Protein AF-A0A7Z3DZ48-F1 (afdb_monomer)

Structure (mmCIF, N/CA/C/O backbone):
data_AF-A0A7Z3DZ48-F1
#
_entry.id   AF-A0A7Z3DZ48-F1
#
loop_
_atom_site.group_PDB
_atom_site.id
_atom_site.type_symbol
_atom_site.label_atom_id
_atom_site.label_alt_id
_atom_site.label_comp_id
_atom_site.label_asym_id
_atom_site.label_entity_id
_atom_site.label_seq_id
_atom_site.pdbx_PDB_ins_code
_atom_site.Cartn_x
_atom_site.Cartn_y
_atom_site.Cartn_z
_atom_site.occupancy
_atom_site.B_iso_or_equiv
_atom_site.auth_seq_id
_atom_site.auth_comp_id
_atom_site.auth_asym_id
_atom_site.auth_atom_id
_atom_site.pdbx_PDB_model_num
ATOM 1 N N . MET A 1 1 ? 8.292 1.245 -11.872 1.00 76.00 1 MET A N 1
ATOM 2 C CA . MET A 1 1 ? 8.526 0.182 -10.873 1.00 76.00 1 MET A CA 1
ATOM 3 C C . MET A 1 1 ? 9.736 0.573 -10.046 1.00 76.00 1 MET A C 1
ATOM 5 O O . MET A 1 1 ? 10.741 0.971 -10.629 1.00 76.00 1 MET A O 1
ATOM 9 N N . ASN A 1 2 ? 9.644 0.507 -8.720 1.00 75.88 2 ASN A N 1
ATOM 10 C CA . ASN A 1 2 ? 10.811 0.706 -7.864 1.00 75.88 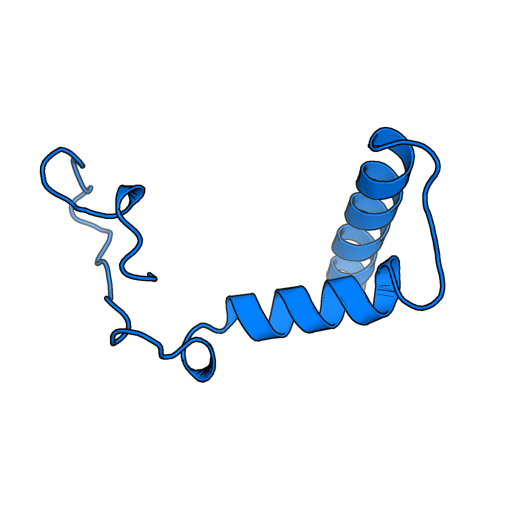2 ASN A CA 1
ATOM 11 C C . ASN A 1 2 ? 11.796 -0.467 -8.020 1.00 75.88 2 ASN A C 1
ATOM 13 O O . ASN A 1 2 ? 11.396 -1.609 -8.251 1.00 75.88 2 ASN A O 1
ATOM 17 N N . CYS A 1 3 ? 13.090 -0.195 -7.878 1.00 69.00 3 CYS A N 1
ATOM 18 C CA . CYS A 1 3 ? 14.162 -1.185 -8.032 1.00 69.00 3 CYS A CA 1
ATOM 19 C C . CYS A 1 3 ? 14.348 -2.057 -6.777 1.00 69.00 3 CYS A C 1
ATOM 21 O O . CYS A 1 3 ? 15.466 -2.299 -6.332 1.00 69.00 3 CYS A O 1
ATOM 23 N N . ALA A 1 4 ? 13.249 -2.500 -6.164 1.00 76.06 4 ALA A N 1
ATOM 24 C CA . ALA A 1 4 ? 13.310 -3.417 -5.036 1.00 76.06 4 ALA A CA 1
ATOM 25 C C . ALA A 1 4 ? 13.806 -4.799 -5.496 1.00 76.06 4 ALA A C 1
ATOM 27 O O . ALA A 1 4 ? 13.561 -5.204 -6.630 1.00 76.06 4 ALA A O 1
ATOM 28 N N . ASN A 1 5 ? 14.475 -5.550 -4.616 1.00 69.25 5 ASN A N 1
ATOM 29 C CA . ASN A 1 5 ? 15.145 -6.800 -4.998 1.00 69.25 5 ASN A CA 1
ATOM 30 C C . ASN A 1 5 ? 14.197 -7.867 -5.593 1.00 69.25 5 ASN A C 1
ATOM 32 O O . ASN A 1 5 ? 14.618 -8.686 -6.400 1.00 69.25 5 ASN A O 1
ATOM 36 N N . TRP A 1 6 ? 12.907 -7.829 -5.250 1.00 69.75 6 TRP A N 1
ATOM 37 C CA . TRP A 1 6 ? 11.871 -8.706 -5.811 1.00 69.75 6 TRP A CA 1
ATOM 38 C C . TRP A 1 6 ? 11.429 -8.316 -7.236 1.00 69.75 6 TRP A C 1
ATOM 40 O O . TRP A 1 6 ? 10.866 -9.142 -7.946 1.00 69.75 6 TRP A O 1
ATOM 50 N N . ASN A 1 7 ? 11.743 -7.095 -7.683 1.00 66.00 7 ASN A N 1
ATOM 51 C CA . ASN A 1 7 ? 11.515 -6.606 -9.048 1.00 66.00 7 ASN A CA 1
ATOM 52 C C . ASN A 1 7 ? 12.719 -6.853 -9.977 1.00 66.00 7 ASN A C 1
ATOM 54 O O . ASN A 1 7 ? 12.699 -6.430 -11.139 1.00 66.00 7 ASN A O 1
ATOM 58 N N . ASN A 1 8 ? 13.775 -7.518 -9.487 1.00 65.75 8 ASN A N 1
ATOM 59 C CA . ASN A 1 8 ? 14.907 -7.910 -10.319 1.00 65.75 8 ASN A CA 1
ATOM 60 C C . ASN A 1 8 ? 14.477 -9.005 -11.301 1.00 65.75 8 ASN A C 1
ATOM 62 O O . ASN A 1 8 ? 14.177 -10.138 -10.931 1.00 65.75 8 ASN A O 1
ATOM 66 N N . LEU A 1 9 ? 14.492 -8.648 -12.583 1.00 63.88 9 LEU A N 1
ATOM 67 C CA . LEU A 1 9 ? 13.925 -9.402 -13.701 1.00 63.88 9 LEU A CA 1
ATOM 68 C C . LEU A 1 9 ? 14.561 -10.756 -14.010 1.00 63.88 9 LEU A C 1
ATOM 70 O O . LEU A 1 9 ? 14.094 -11.418 -14.933 1.00 63.88 9 LEU A O 1
ATOM 74 N N . LYS A 1 10 ? 15.598 -11.183 -13.278 1.00 65.00 10 LYS A N 1
ATOM 75 C CA . LYS A 1 10 ? 16.396 -12.365 -13.643 1.00 65.00 10 LYS A CA 1
ATOM 76 C C . LYS A 1 10 ? 15.536 -13.615 -13.899 1.00 65.00 10 LYS A C 1
ATOM 78 O O . LYS A 1 10 ? 15.906 -14.405 -14.756 1.00 65.00 10 LYS A O 1
ATOM 83 N N . ASN A 1 11 ? 14.365 -13.732 -13.255 1.00 69.06 11 ASN A N 1
ATOM 84 C CA . ASN A 1 11 ? 13.449 -14.871 -13.409 1.00 69.06 11 ASN A CA 1
ATOM 85 C C . ASN A 1 11 ? 12.010 -14.508 -13.854 1.00 69.06 11 ASN A C 1
ATOM 87 O O . ASN A 1 11 ? 11.131 -15.371 -13.814 1.00 69.06 11 ASN A O 1
ATOM 91 N N . LEU A 1 12 ? 11.721 -13.265 -14.260 1.00 74.50 12 LEU A N 1
ATOM 92 C CA . LEU A 1 12 ? 10.346 -12.825 -14.560 1.00 74.50 12 LEU A CA 1
ATOM 93 C C . LEU A 1 12 ? 10.056 -12.894 -16.070 1.00 74.50 12 LEU A C 1
ATOM 95 O O . LEU A 1 12 ? 10.601 -12.122 -16.858 1.00 74.50 12 LEU A O 1
ATOM 99 N N . LYS A 1 13 ? 9.174 -13.813 -16.486 1.00 80.62 13 LYS A N 1
ATOM 100 C CA . LYS A 1 13 ? 8.708 -13.921 -17.880 1.00 80.62 13 LYS A CA 1
ATOM 101 C C . LYS A 1 13 ? 7.654 -12.848 -18.164 1.00 80.62 13 LYS A C 1
ATOM 103 O O . LYS A 1 13 ? 6.488 -13.016 -17.819 1.00 80.62 13 LYS A O 1
ATOM 108 N N . LEU A 1 14 ? 8.067 -11.750 -18.791 1.00 82.56 14 LEU A N 1
ATOM 109 C CA . LEU A 1 14 ? 7.157 -10.689 -19.227 1.00 82.56 14 LEU A CA 1
ATOM 110 C C . LEU A 1 14 ? 6.425 -11.074 -20.523 1.00 82.56 14 LEU A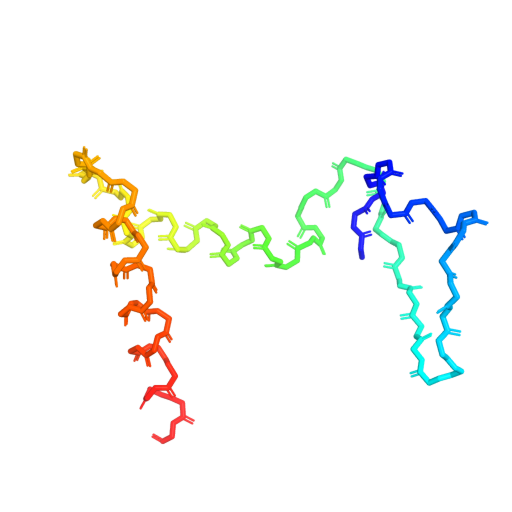 C 1
ATOM 112 O O . LEU A 1 14 ? 7.067 -11.538 -21.470 1.00 82.56 14 LEU A O 1
ATOM 116 N N . PRO A 1 15 ? 5.103 -10.855 -20.612 1.00 88.44 15 PRO A N 1
ATOM 117 C CA . PRO A 1 15 ? 4.381 -10.968 -21.872 1.00 88.44 15 PRO A CA 1
ATOM 118 C C . PRO A 1 15 ? 4.768 -9.824 -22.825 1.00 88.44 15 PRO A C 1
ATOM 120 O O . PRO A 1 15 ? 5.142 -8.732 -22.398 1.00 88.44 15 PRO A O 1
ATOM 123 N N . LYS A 1 16 ? 4.649 -10.060 -24.139 1.00 89.38 16 LYS A N 1
ATOM 124 C CA . LYS A 1 16 ? 5.119 -9.133 -25.192 1.00 89.38 16 LYS A CA 1
ATOM 125 C C . LYS A 1 16 ? 4.439 -7.754 -25.185 1.00 89.38 16 LYS A C 1
ATOM 127 O O . LYS A 1 16 ? 4.951 -6.827 -25.799 1.00 89.38 16 LYS A O 1
ATOM 132 N N . ASN A 1 17 ? 3.290 -7.625 -24.528 1.00 94.25 17 ASN A N 1
ATOM 133 C CA . ASN A 1 17 ? 2.479 -6.408 -24.477 1.00 94.25 17 ASN A CA 1
ATOM 134 C C . ASN A 1 17 ? 2.740 -5.532 -23.239 1.00 94.25 17 ASN A C 1
ATOM 136 O O . ASN A 1 17 ? 2.085 -4.505 -23.086 1.00 94.25 17 ASN A O 1
ATOM 140 N N 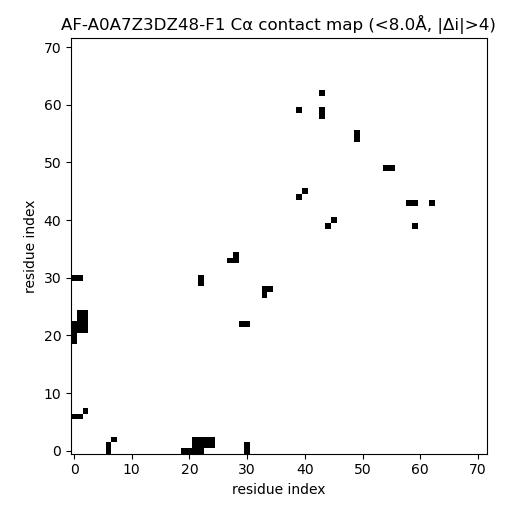. ILE A 1 18 ? 3.667 -5.910 -22.353 1.00 89.94 18 ILE A N 1
ATOM 141 C CA . ILE A 1 18 ? 3.974 -5.150 -21.136 1.00 89.94 18 ILE A CA 1
ATOM 142 C C . ILE A 1 18 ? 5.416 -4.659 -21.189 1.00 89.94 18 ILE A C 1
ATOM 144 O O . ILE A 1 18 ? 6.353 -5.440 -21.345 1.00 89.94 18 ILE A O 1
ATOM 148 N N . LYS A 1 19 ? 5.598 -3.351 -20.989 1.00 87.81 19 LYS A N 1
ATOM 149 C CA . LYS A 1 19 ? 6.912 -2.726 -20.832 1.00 87.81 19 LYS A CA 1
ATOM 150 C C . LYS A 1 19 ? 7.097 -2.268 -19.389 1.00 87.81 19 LYS A C 1
ATOM 152 O O . LYS A 1 19 ? 6.271 -1.527 -18.863 1.00 87.81 19 LYS A O 1
ATOM 157 N N . ILE A 1 20 ? 8.198 -2.678 -18.761 1.00 85.50 20 ILE A N 1
ATOM 158 C CA . ILE A 1 20 ? 8.578 -2.178 -17.436 1.00 85.50 20 ILE A CA 1
ATOM 159 C C . ILE A 1 20 ? 9.362 -0.878 -17.594 1.00 85.50 20 ILE A C 1
ATOM 161 O O . ILE A 1 20 ? 10.329 -0.810 -18.350 1.00 85.50 20 ILE A O 1
ATOM 165 N N . ILE A 1 21 ? 8.954 0.139 -16.837 1.00 87.25 21 ILE A N 1
ATOM 166 C CA . ILE A 1 21 ? 9.690 1.393 -16.678 1.00 87.25 21 ILE A CA 1
ATOM 167 C C . ILE A 1 21 ? 10.303 1.393 -15.279 1.00 87.25 21 ILE A C 1
ATOM 169 O O . ILE A 1 21 ? 9.582 1.308 -14.276 1.00 87.25 21 ILE A O 1
ATOM 173 N N . TYR A 1 22 ? 11.628 1.461 -15.214 1.00 84.75 22 TYR A N 1
ATOM 174 C CA . TYR A 1 22 ? 12.366 1.561 -13.961 1.00 84.75 22 TYR A CA 1
ATOM 175 C C . TYR A 1 22 ? 12.437 3.006 -13.498 1.00 84.75 22 TYR A C 1
ATOM 177 O O . TYR A 1 22 ? 12.675 3.909 -14.296 1.00 84.75 22 TYR A O 1
ATOM 185 N N . LEU A 1 23 ? 12.209 3.207 -12.205 1.00 86.00 23 LEU A N 1
ATOM 186 C CA . LEU A 1 23 ? 12.430 4.496 -11.567 1.00 86.00 23 LEU A CA 1
ATOM 187 C C . LEU A 1 23 ? 13.889 4.586 -11.097 1.00 86.00 23 LEU A C 1
ATOM 189 O O . LEU A 1 23 ? 14.463 3.553 -10.736 1.00 86.00 23 LEU A O 1
ATOM 193 N N . PRO A 1 24 ? 14.494 5.785 -11.08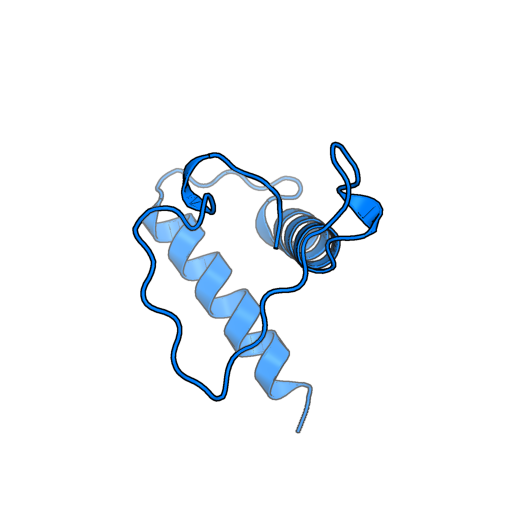6 1.00 85.75 24 PRO A N 1
ATOM 194 C CA . PRO A 1 24 ? 15.819 5.969 -10.515 1.00 85.75 24 PRO A CA 1
ATOM 195 C C . PRO A 1 24 ? 15.843 5.585 -9.028 1.00 85.75 24 PRO A C 1
ATOM 197 O O . PRO A 1 24 ? 14.826 5.597 -8.326 1.00 85.75 24 PRO A O 1
ATOM 200 N N . LEU A 1 25 ? 17.028 5.182 -8.565 1.00 80.25 25 LEU A N 1
ATOM 201 C CA . LEU A 1 25 ? 17.263 4.820 -7.170 1.00 80.25 25 LEU A CA 1
ATOM 202 C C . LEU A 1 25 ? 16.937 6.001 -6.251 1.00 80.25 25 LEU A C 1
ATOM 204 O O . LEU A 1 25 ? 17.266 7.138 -6.562 1.00 80.25 25 LEU A O 1
ATOM 2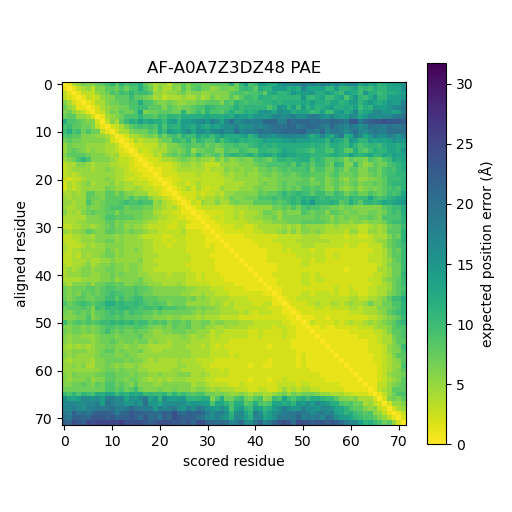08 N N . HIS A 1 26 ? 16.327 5.699 -5.104 1.00 78.44 26 HIS A N 1
ATOM 209 C CA . HIS A 1 26 ? 15.994 6.677 -4.063 1.00 78.44 26 HIS A CA 1
ATOM 210 C C . HIS A 1 26 ? 15.080 7.841 -4.499 1.00 78.44 26 HIS A C 1
ATOM 212 O O . HIS A 1 26 ? 15.072 8.860 -3.821 1.00 78.44 26 HIS A O 1
ATOM 218 N N . SER A 1 27 ? 14.262 7.664 -5.548 1.00 88.31 27 SER A N 1
ATOM 219 C CA . SER A 1 27 ? 13.279 8.664 -6.010 1.00 88.31 27 SER A CA 1
ATOM 220 C C . SER A 1 27 ? 11.819 8.269 -5.727 1.00 88.31 27 SER A C 1
ATOM 222 O O . SER A 1 27 ? 11.080 7.911 -6.656 1.00 88.31 27 SER A O 1
ATOM 224 N N . PRO A 1 28 ? 11.361 8.283 -4.458 1.00 84.06 28 PRO A N 1
ATOM 225 C CA . PRO A 1 28 ? 9.961 8.012 -4.119 1.00 84.06 28 PRO A CA 1
ATOM 226 C C . PRO A 1 28 ? 8.990 9.031 -4.737 1.00 84.06 28 PRO A C 1
ATOM 228 O O . PRO A 1 28 ? 7.859 8.679 -5.059 1.00 84.06 28 PRO A O 1
ATOM 231 N N . GLU A 1 29 ? 9.425 10.268 -4.969 1.00 86.38 29 GLU A N 1
ATOM 232 C CA . GLU A 1 29 ? 8.635 11.345 -5.574 1.00 86.38 29 GLU A CA 1
ATOM 233 C C . GLU A 1 29 ? 8.194 11.052 -7.013 1.00 86.38 29 GLU A C 1
ATOM 235 O O . GLU A 1 29 ? 7.142 11.521 -7.446 1.00 86.38 29 GLU A O 1
ATOM 240 N N . LEU A 1 30 ? 8.956 10.231 -7.742 1.00 88.00 30 LEU A N 1
ATOM 241 C CA . LEU A 1 30 ? 8.615 9.806 -9.103 1.00 88.00 30 LEU A CA 1
ATOM 242 C C . LEU A 1 30 ? 7.658 8.607 -9.123 1.00 88.00 30 LEU A C 1
ATOM 244 O O . LEU A 1 30 ? 7.139 8.235 -10.177 1.00 88.00 30 LEU A O 1
ATOM 248 N N . ASN A 1 31 ? 7.413 7.984 -7.969 1.00 89.62 31 ASN A N 1
ATOM 249 C CA . ASN A 1 31 ? 6.513 6.853 -7.837 1.00 89.62 31 ASN A CA 1
ATOM 250 C C . ASN A 1 31 ? 5.123 7.336 -7.399 1.00 89.62 31 ASN A C 1
ATOM 252 O O . ASN A 1 31 ? 4.864 7.537 -6.215 1.00 89.62 31 ASN A O 1
ATOM 256 N N . SER A 1 32 ? 4.196 7.487 -8.349 1.00 87.88 32 SER A N 1
ATOM 257 C CA . SER A 1 32 ? 2.849 8.022 -8.085 1.00 87.88 32 SER A CA 1
ATOM 258 C C . SER A 1 32 ? 2.072 7.264 -6.996 1.00 87.88 32 SER A C 1
ATOM 260 O O . SER A 1 32 ? 1.244 7.864 -6.306 1.00 87.88 32 SER A O 1
ATOM 262 N N . ILE A 1 33 ? 2.372 5.976 -6.780 1.00 90.56 33 ILE A N 1
ATOM 263 C CA . ILE A 1 33 ? 1.766 5.181 -5.705 1.00 90.56 33 ILE A CA 1
ATOM 264 C C . ILE A 1 33 ? 2.115 5.708 -4.304 1.00 90.56 33 ILE A C 1
ATOM 266 O O . ILE A 1 33 ? 1.293 5.589 -3.404 1.00 90.56 33 ILE A O 1
ATOM 270 N N . GLU A 1 34 ? 3.278 6.337 -4.104 1.00 91.62 34 GLU A N 1
ATOM 271 C CA . GLU A 1 34 ? 3.675 6.896 -2.801 1.00 91.62 34 GLU A CA 1
ATOM 272 C C . GLU A 1 34 ? 2.734 8.029 -2.385 1.00 91.62 34 GLU A C 1
ATOM 274 O O . GLU A 1 34 ? 2.307 8.113 -1.230 1.00 91.62 34 GLU A O 1
ATOM 279 N N . ARG A 1 35 ? 2.319 8.859 -3.351 1.00 91.25 35 ARG A N 1
ATOM 280 C CA . ARG A 1 35 ? 1.339 9.925 -3.119 1.00 91.25 35 ARG A CA 1
ATOM 281 C C . ARG A 1 35 ? -0.039 9.357 -2.785 1.00 91.25 35 ARG A C 1
ATOM 283 O O . ARG A 1 35 ? -0.695 9.859 -1.873 1.00 91.25 35 ARG A O 1
ATOM 290 N N . LEU A 1 36 ? -0.459 8.294 -3.474 1.00 91.56 36 LEU A N 1
ATOM 291 C CA . LEU A 1 36 ? -1.705 7.595 -3.153 1.00 91.56 36 LEU A CA 1
ATOM 292 C C . LEU A 1 36 ? -1.650 6.977 -1.748 1.00 91.56 36 LEU A C 1
ATOM 294 O O . LEU A 1 36 ? -2.595 7.123 -0.976 1.00 91.56 36 LEU A O 1
ATOM 298 N N . TRP A 1 37 ? -0.538 6.340 -1.379 1.00 91.50 37 TRP A N 1
ATOM 299 C CA . TRP A 1 37 ? -0.359 5.775 -0.043 1.00 91.50 37 TRP A CA 1
ATOM 300 C C . TRP A 1 37 ? -0.400 6.834 1.049 1.00 91.50 37 TRP A C 1
ATOM 302 O O . TRP A 1 37 ? -0.995 6.597 2.100 1.00 91.50 37 TRP A O 1
ATOM 312 N N . LEU A 1 38 ? 0.210 7.998 0.820 1.00 92.88 38 LEU A N 1
ATOM 313 C CA . LEU A 1 38 ? 0.121 9.124 1.744 1.00 92.88 38 LEU A CA 1
ATOM 314 C C . LEU A 1 38 ? -1.335 9.566 1.935 1.00 92.88 38 LEU A C 1
ATOM 316 O O . LEU A 1 38 ? -1.783 9.685 3.074 1.00 92.88 38 LEU A O 1
ATOM 320 N N . TYR A 1 39 ? -2.082 9.721 0.840 1.00 92.88 39 TYR A N 1
ATOM 321 C CA . TYR A 1 39 ? -3.499 10.088 0.875 1.00 92.88 39 TYR A CA 1
ATOM 322 C C . TYR A 1 39 ? -4.345 9.063 1.644 1.00 92.88 39 TYR A C 1
ATOM 324 O O . TYR A 1 39 ? -5.113 9.430 2.533 1.00 92.88 39 TYR A O 1
ATOM 332 N N . ILE A 1 40 ? -4.159 7.767 1.380 1.00 93.50 40 ILE A N 1
ATOM 333 C CA . ILE A 1 40 ? -4.847 6.689 2.106 1.00 93.50 40 ILE A CA 1
ATOM 334 C C . ILE A 1 40 ? -4.527 6.761 3.606 1.00 93.50 40 ILE A C 1
ATOM 336 O O . ILE A 1 40 ? -5.436 6.738 4.436 1.00 93.50 40 ILE A O 1
ATOM 340 N N . LYS A 1 41 ? -3.246 6.891 3.975 1.00 93.12 41 LYS A N 1
ATOM 341 C CA . LYS A 1 41 ? -2.822 6.965 5.384 1.00 93.12 41 LYS A CA 1
ATOM 342 C C . LYS A 1 41 ? -3.423 8.176 6.097 1.00 93.12 41 LYS A C 1
ATOM 344 O O . LYS A 1 41 ? -3.918 8.029 7.210 1.00 93.12 41 LYS A O 1
ATOM 349 N N . GLN A 1 42 ? -3.449 9.340 5.453 1.00 94.50 42 GLN A N 1
ATOM 350 C CA . GLN A 1 42 ? -4.052 10.550 6.018 1.00 94.50 42 GLN A CA 1
ATOM 351 C C . GLN A 1 42 ? -5.565 10.420 6.241 1.00 94.50 42 GLN A C 1
ATOM 353 O O . GLN A 1 42 ? -6.083 10.973 7.200 1.00 94.50 42 GLN A O 1
ATOM 358 N N . ASN A 1 43 ? -6.289 9.668 5.411 1.00 93.19 43 ASN A N 1
ATOM 359 C CA . ASN A 1 43 ? -7.741 9.533 5.570 1.00 93.19 43 ASN A CA 1
ATOM 360 C C . ASN A 1 43 ? -8.149 8.405 6.530 1.00 93.19 43 ASN A C 1
ATOM 362 O O . ASN A 1 43 ? -9.168 8.501 7.220 1.00 93.19 43 ASN A O 1
ATOM 366 N N . ILE A 1 44 ? -7.366 7.326 6.579 1.00 94.62 44 ILE A N 1
ATOM 367 C CA . ILE A 1 44 ? -7.723 6.114 7.328 1.00 94.62 44 ILE A CA 1
ATOM 368 C C . ILE A 1 44 ? -7.030 6.057 8.690 1.00 94.62 44 ILE A C 1
ATOM 370 O O . ILE A 1 44 ? -7.650 5.647 9.666 1.00 94.62 44 ILE A O 1
ATOM 374 N N . LEU A 1 45 ? -5.761 6.467 8.770 1.00 93.94 45 LEU A N 1
ATOM 375 C CA . LEU A 1 45 ? -4.923 6.297 9.964 1.00 93.94 45 LEU A CA 1
ATOM 376 C C . LEU A 1 45 ? -4.721 7.588 10.765 1.00 93.94 45 LEU A C 1
ATOM 378 O O . LEU A 1 45 ? -4.202 7.536 11.877 1.00 93.94 45 LEU A O 1
ATOM 382 N N . HIS A 1 46 ? -5.107 8.752 10.236 1.00 93.31 46 HIS A N 1
ATOM 383 C CA . HIS A 1 46 ? -4.917 10.013 10.950 1.00 93.31 46 HIS A CA 1
ATOM 384 C C . HIS A 1 46 ? -5.740 10.042 12.244 1.00 93.31 46 HIS A C 1
ATOM 386 O O . HIS A 1 46 ? -6.970 9.975 12.209 1.00 93.31 46 HIS A O 1
ATOM 392 N N . ASN A 1 47 ? -5.045 10.132 13.382 1.00 93.19 47 ASN A N 1
ATOM 393 C CA . ASN A 1 47 ? -5.607 10.083 14.737 1.00 93.19 47 ASN A CA 1
ATOM 394 C C . ASN A 1 47 ? -6.527 8.875 14.999 1.00 93.19 47 ASN A C 1
ATOM 396 O O . ASN A 1 47 ? -7.441 8.953 15.820 1.00 93.19 47 ASN A O 1
ATOM 400 N N . LYS A 1 48 ? -6.305 7.754 14.303 1.00 93.50 48 LYS A N 1
ATOM 401 C CA . LYS A 1 48 ? -7.086 6.521 14.457 1.00 93.50 48 LYS A CA 1
ATOM 402 C C . LYS A 1 48 ? -6.160 5.331 14.648 1.00 93.50 48 LYS A C 1
ATOM 404 O O . LYS A 1 48 ? -5.221 5.133 13.884 1.00 93.50 48 LYS A O 1
ATOM 409 N N . ILE A 1 49 ? -6.472 4.511 15.646 1.00 93.69 49 ILE A N 1
ATOM 410 C CA . ILE A 1 49 ? -5.796 3.241 15.911 1.00 93.69 49 ILE A CA 1
ATOM 411 C C . ILE A 1 49 ? -6.834 2.128 15.779 1.00 93.69 49 ILE A C 1
ATOM 413 O O . ILE A 1 49 ? -7.968 2.263 16.234 1.00 93.69 49 ILE A O 1
ATOM 417 N N . TYR A 1 50 ? -6.445 1.035 15.130 1.00 95.69 50 TYR A N 1
ATOM 418 C CA . TYR A 1 50 ? -7.287 -0.139 14.941 1.00 95.69 50 TYR A CA 1
ATOM 419 C C . TYR A 1 50 ? -6.769 -1.280 15.810 1.00 95.69 50 TYR A C 1
ATOM 421 O O . TYR A 1 50 ? -5.614 -1.676 15.682 1.00 95.69 50 TYR A O 1
ATOM 429 N N . ASN A 1 51 ? -7.640 -1.860 16.635 1.00 96.38 51 ASN A N 1
ATOM 430 C CA . ASN A 1 51 ? -7.263 -2.952 17.542 1.00 96.38 51 ASN A CA 1
ATOM 431 C C . ASN A 1 51 ? -7.048 -4.296 16.820 1.00 96.38 51 ASN A C 1
ATOM 433 O O . ASN A 1 51 ? -6.571 -5.251 17.423 1.00 96.38 51 ASN A O 1
ATOM 437 N N . ALA A 1 52 ? -7.416 -4.388 15.538 1.00 97.25 52 ALA A N 1
ATOM 438 C CA . ALA A 1 52 ? -7.255 -5.588 14.729 1.00 97.25 52 ALA A CA 1
ATOM 439 C C . ALA A 1 52 ? -7.035 -5.251 13.250 1.00 97.25 52 ALA A C 1
ATOM 441 O O . ALA A 1 52 ? -7.635 -4.320 12.705 1.00 97.25 52 ALA A O 1
ATOM 442 N N . ILE A 1 53 ? -6.252 -6.090 12.567 1.00 96.88 53 ILE A N 1
ATOM 443 C CA . ILE A 1 53 ? -5.982 -5.977 11.123 1.00 96.88 53 ILE A CA 1
ATOM 444 C C . ILE A 1 53 ? -7.281 -6.051 10.303 1.00 96.88 53 ILE A C 1
ATOM 446 O O . ILE A 1 53 ? -7.420 -5.350 9.303 1.00 96.88 53 ILE A O 1
ATOM 450 N N . ALA A 1 54 ? -8.260 -6.852 10.739 1.00 97.56 54 ALA A N 1
ATOM 451 C CA . ALA A 1 54 ? -9.559 -6.961 10.074 1.00 97.56 54 ALA A CA 1
ATOM 452 C C . ALA A 1 54 ? -10.300 -5.613 10.003 1.00 97.56 54 ALA A C 1
ATOM 454 O O . ALA A 1 54 ? -10.877 -5.276 8.967 1.00 97.56 54 ALA A O 1
ATOM 455 N N . LEU A 1 55 ? -10.221 -4.810 11.070 1.00 97.06 55 LEU A N 1
ATOM 456 C CA . LEU A 1 55 ? -10.845 -3.488 11.116 1.00 97.06 55 LEU A CA 1
ATOM 457 C C . LEU A 1 55 ? -10.148 -2.524 10.155 1.00 97.06 55 LEU A C 1
ATOM 459 O O . LEU A 1 55 ? -10.824 -1.872 9.360 1.00 97.06 55 LEU A O 1
ATOM 463 N N . LEU A 1 56 ? -8.811 -2.510 10.144 1.00 96.50 56 LEU A N 1
ATOM 464 C CA . LEU A 1 56 ? -8.038 -1.724 9.181 1.00 96.50 56 LEU A CA 1
ATOM 465 C C . LEU A 1 56 ? -8.379 -2.108 7.731 1.00 96.50 56 LEU A C 1
ATOM 467 O O . LEU A 1 56 ? -8.619 -1.237 6.896 1.00 96.50 56 LEU A O 1
ATOM 471 N N . LYS A 1 57 ? -8.460 -3.412 7.436 1.00 96.38 57 LYS A N 1
ATOM 472 C CA . LYS A 1 57 ? -8.818 -3.924 6.105 1.00 96.38 57 LYS A CA 1
ATOM 473 C C . LYS A 1 57 ? -10.216 -3.471 5.682 1.00 96.38 57 LYS A C 1
ATOM 475 O O . LYS A 1 57 ? -10.393 -3.045 4.544 1.00 96.38 57 LYS A O 1
ATOM 480 N N . SER A 1 58 ? -11.195 -3.531 6.588 1.00 95.88 58 SER A N 1
ATOM 481 C CA . SER A 1 58 ? -12.563 -3.075 6.307 1.00 95.88 58 SER A CA 1
ATOM 482 C C . SER A 1 58 ? -12.630 -1.570 6.023 1.00 95.88 58 SE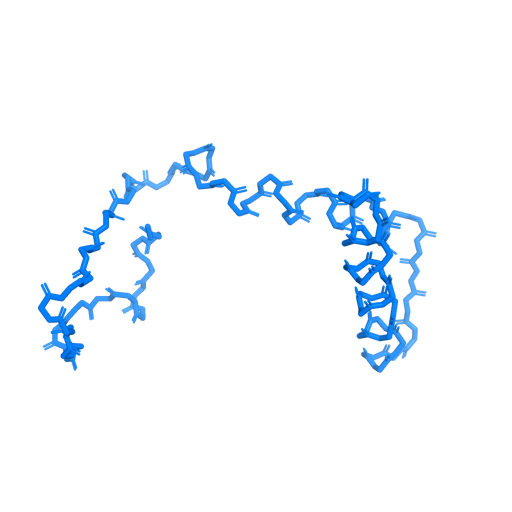R A C 1
ATOM 484 O O . SER A 1 58 ? -13.278 -1.154 5.062 1.00 95.88 58 SER A O 1
ATOM 486 N N . ALA A 1 59 ? -11.900 -0.758 6.794 1.00 95.00 59 ALA A N 1
ATOM 487 C CA . ALA A 1 59 ? -11.820 0.684 6.593 1.00 95.00 59 ALA A CA 1
ATOM 488 C C . ALA A 1 59 ? -11.168 1.032 5.247 1.00 95.00 59 ALA A C 1
ATOM 490 O O . ALA A 1 59 ? -11.685 1.877 4.519 1.00 95.00 59 ALA A O 1
ATOM 491 N N . LEU A 1 60 ? -10.089 0.331 4.884 1.00 95.19 60 LEU A N 1
ATOM 492 C CA . LEU A 1 60 ? -9.432 0.462 3.583 1.00 95.19 60 LEU A CA 1
ATOM 493 C C . LEU A 1 60 ? -10.358 0.099 2.425 1.00 95.19 60 LEU A C 1
ATOM 495 O O . LEU A 1 60 ? -10.465 0.864 1.469 1.00 95.19 60 LEU A O 1
ATOM 499 N N . TYR A 1 61 ? -11.056 -1.032 2.522 1.00 94.94 61 TYR A N 1
ATOM 500 C CA . TYR A 1 61 ? -11.998 -1.462 1.492 1.00 94.94 61 TYR A CA 1
ATOM 501 C C . TYR A 1 61 ? -13.112 -0.433 1.288 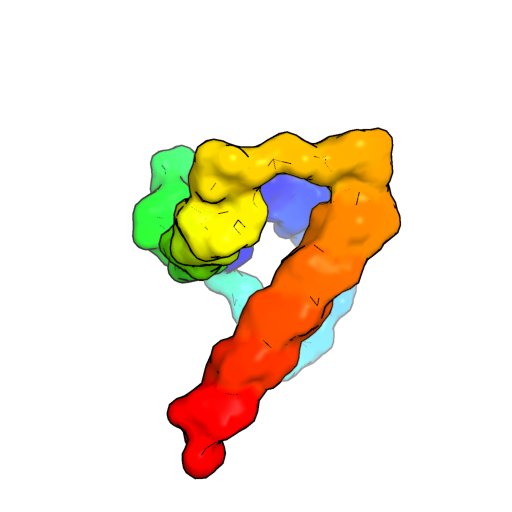1.00 94.94 61 TYR A C 1
ATOM 503 O O . TYR A 1 61 ? -13.393 -0.036 0.156 1.00 94.94 61 TYR A O 1
ATOM 511 N N . LYS A 1 62 ? -13.702 0.056 2.385 1.00 94.12 62 LYS A N 1
ATOM 512 C CA . LYS A 1 62 ? -14.742 1.087 2.343 1.00 94.12 62 LYS A CA 1
ATOM 513 C C . LYS A 1 62 ? -14.224 2.388 1.731 1.00 94.12 62 LYS A C 1
ATOM 515 O O . LYS A 1 62 ? -14.906 2.978 0.903 1.00 94.12 62 LYS A O 1
ATOM 520 N N . PHE A 1 63 ? -13.018 2.813 2.105 1.00 93.31 63 PHE A N 1
ATOM 521 C CA . PHE A 1 63 ? -12.405 4.029 1.576 1.00 93.31 63 PHE A CA 1
ATOM 522 C C . PHE A 1 63 ? -12.214 3.948 0.057 1.00 93.31 63 PHE A C 1
ATOM 524 O O . PHE A 1 63 ? -12.749 4.782 -0.669 1.00 93.31 63 PHE A O 1
ATOM 531 N N . ILE A 1 64 ? -11.548 2.898 -0.433 1.00 92.19 64 ILE A N 1
ATOM 532 C CA . ILE A 1 64 ? -11.260 2.729 -1.867 1.00 92.19 64 ILE A CA 1
ATOM 533 C C . ILE A 1 64 ? -12.553 2.628 -2.688 1.00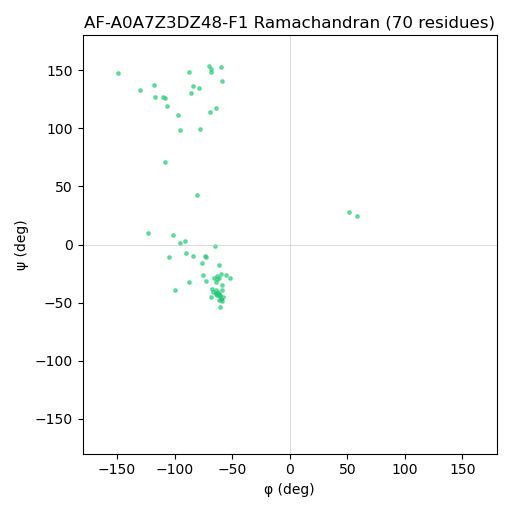 92.19 64 ILE A C 1
ATOM 535 O O . ILE A 1 64 ? -12.676 3.270 -3.730 1.00 92.19 64 ILE A O 1
ATOM 539 N N . THR A 1 65 ? -13.536 1.858 -2.214 1.00 92.44 65 THR A N 1
ATOM 540 C CA . THR A 1 65 ? -14.815 1.695 -2.927 1.00 92.44 65 THR A CA 1
ATOM 541 C C . THR A 1 65 ? -15.631 2.989 -2.946 1.00 92.44 65 THR A C 1
ATOM 543 O O . THR A 1 65 ? -16.181 3.337 -3.988 1.00 92.44 65 THR A O 1
ATOM 546 N N . SER A 1 66 ? -15.629 3.770 -1.862 1.00 89.00 66 SER A N 1
ATOM 547 C CA . SER A 1 66 ? -16.314 5.073 -1.820 1.00 89.00 66 SER A CA 1
ATOM 548 C C . SER A 1 66 ? -15.712 6.129 -2.757 1.00 89.00 66 SER A C 1
ATOM 550 O O . SER A 1 66 ? -16.429 6.996 -3.253 1.00 89.00 66 SER A O 1
ATOM 552 N N . SER A 1 67 ? -14.409 6.051 -3.048 1.00 75.38 67 SER A N 1
ATOM 553 C CA . SER A 1 67 ? -13.754 6.951 -4.006 1.00 75.38 67 SER A CA 1
ATOM 554 C C . SER A 1 67 ? -14.082 6.608 -5.461 1.00 75.38 67 SER A C 1
ATOM 556 O O . SER A 1 67 ? -14.062 7.492 -6.310 1.00 75.38 67 SER A O 1
ATOM 558 N N . SER A 1 68 ? -14.413 5.346 -5.758 1.00 70.81 68 SER A N 1
ATOM 559 C CA . SER A 1 68 ? -14.782 4.919 -7.115 1.00 70.81 68 SER A CA 1
ATOM 560 C C . SER A 1 68 ? -16.169 5.406 -7.544 1.00 70.81 68 SER A C 1
ATOM 562 O O . SER A 1 68 ? -16.368 5.737 -8.707 1.00 70.81 68 SER A O 1
ATOM 564 N N . SER A 1 69 ? -17.102 5.547 -6.598 1.00 59.88 69 SER A N 1
ATOM 565 C CA . SER A 1 69 ? -18.445 6.082 -6.856 1.00 59.88 69 SER A CA 1
ATOM 566 C C . SER A 1 69 ? -18.485 7.591 -7.117 1.00 59.88 69 SER A C 1
ATOM 568 O O . SER A 1 69 ? -19.524 8.092 -7.519 1.00 59.88 69 SER A O 1
ATOM 570 N N . LEU A 1 70 ? -17.385 8.315 -6.882 1.00 52.84 70 LEU A N 1
ATOM 571 C CA . LEU A 1 70 ? -17.272 9.759 -7.139 1.00 52.84 70 LEU A CA 1
ATOM 572 C C . LE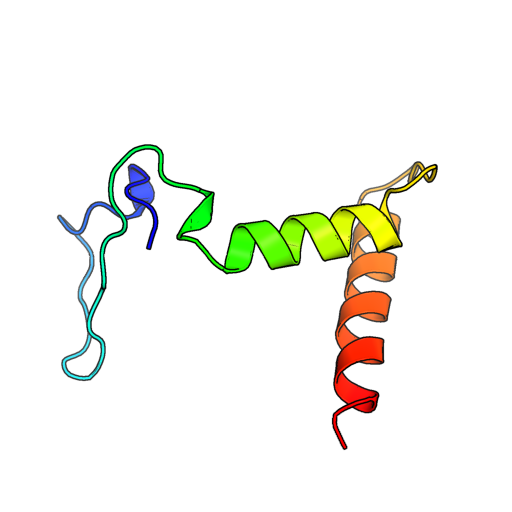U A 1 70 ? -16.768 10.088 -8.556 1.00 52.84 70 LEU A C 1
ATOM 574 O O . LEU A 1 70 ? -16.716 11.259 -8.918 1.00 52.84 70 LEU A O 1
ATOM 578 N N . LEU A 1 71 ? -16.359 9.079 -9.333 1.00 52.06 71 LEU A N 1
ATOM 579 C CA . LEU A 1 71 ? -15.840 9.235 -10.699 1.00 52.06 71 LEU A CA 1
ATOM 580 C C . LEU A 1 71 ? -16.873 8.887 -11.792 1.00 52.06 71 LEU A C 1
ATOM 582 O O . LEU A 1 71 ? -16.499 8.854 -12.963 1.00 52.06 71 LEU A O 1
ATOM 586 N N . ASN A 1 72 ? -18.138 8.656 -11.416 1.00 38.97 72 ASN A N 1
ATOM 587 C CA . ASN A 1 72 ? -19.273 8.454 -12.325 1.00 38.97 72 ASN A CA 1
ATOM 588 C C . ASN A 1 72 ? -20.267 9.610 -12.228 1.00 38.97 72 ASN A C 1
ATOM 590 O O . ASN A 1 72 ? -20.573 10.009 -11.081 1.00 38.97 72 ASN A O 1
#

pLDDT: mean 84.86, std 12.5, range [38.97, 97.56]

Radius of gyration: 16.55 Å; Cα contacts (8 Å, |Δi|>4): 30; chains: 1; bounding box: 36×26×43 Å

Secondary structure (DSSP, 8-state):
----GGG-GGG----TT----PPPTT-GGG-HHHHHHHHHHHHHTTT---SSHHHHHHHHHHHHHHHHTT--

Sequence (72 aa):
MNCANWNNLKNLKLPKNIKIIYLPLHSPELNSIERLWLYIKQNILHNKIYNAIALLKSALYKFITSSSSLLN

Solvent-accessible surface area (backbone atoms only — not comparable to full-atom values): 4760 Å² total; per-residue (Å²): 82,72,84,46,81,88,65,58,59,90,82,63,88,74,60,96,90,63,82,89,57,78,50,68,86,95,47,61,88,78,37,68,63,54,59,51,51,51,53,50,43,59,75,67,46,58,98,50,85,68,98,42,70,68,56,50,51,51,52,50,52,52,52,58,55,59,58,57,66,71,78,109

Mean predicted aligned error: 6.82 Å

Foldseek 3Di:
DEPPVVPPCPPDDDDPPDDDDYDDPPCVVVVVVSVVVVVLCCVQVPVDDDPDPVVSVVSSVVVVVVVVVVVD

Nearest PDB structures (foldseek):
  6hdc-assembly1_B  TM=3.845E-01  e=6.740E+00  Marivirga tractuosa DSM 4126